Protein AF-A0A972KN71-F1 (afdb_monomer_lite)

Radius of gyration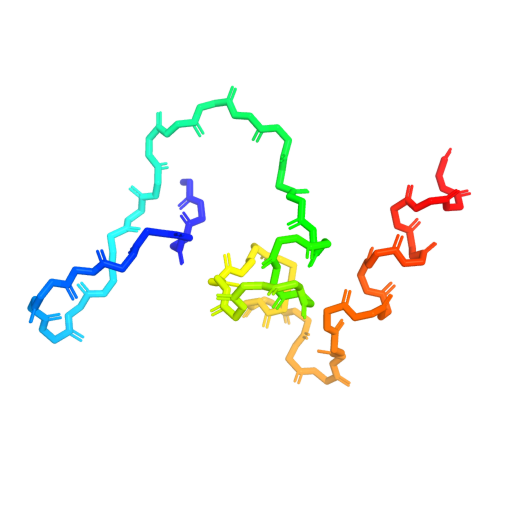: 11.27 Å; chains: 1; bounding box: 25×20×32 Å

Sequence (54 aa):
MPKIAKSINKYDIASHAFFPPSPEKTIKYDMPNACTQCHQDKDAKWAQEAMSKW

pLDDT: mean 92.19, std 3.56, range [83.06, 97.38]

Secondary structure (DSSP, 8-state):
----B--SSSSPBPP---S---HHHHHHH----SGGGT-TTS-HHHHHHHHHT-

Structure (mmCIF, N/CA/C/O backbone):
data_AF-A0A972KN71-F1
#
_entry.id   AF-A0A972KN71-F1
#
loop_
_atom_site.group_PDB
_atom_site.id
_atom_site.type_symbol
_atom_site.label_atom_id
_atom_site.label_alt_id
_atom_site.label_comp_id
_atom_site.label_asym_id
_atom_site.label_entity_id
_atom_site.label_seq_id
_at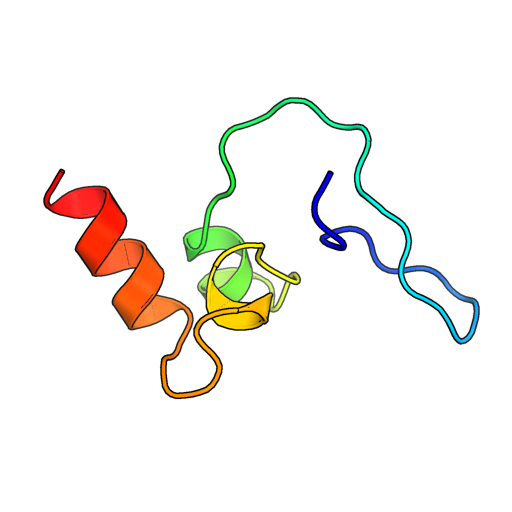om_site.pdbx_PDB_ins_code
_atom_site.Cartn_x
_atom_site.Cartn_y
_atom_site.Cartn_z
_atom_site.occupancy
_atom_site.B_iso_or_equiv
_atom_site.auth_seq_id
_atom_site.auth_comp_id
_atom_site.auth_asym_id
_atom_site.auth_atom_id
_atom_site.pdbx_PDB_model_num
ATOM 1 N N . MET A 1 1 ? 12.181 -7.470 4.171 1.00 83.06 1 MET A N 1
ATOM 2 C CA . MET A 1 1 ? 11.626 -6.097 4.125 1.00 83.06 1 MET A CA 1
ATOM 3 C C . MET A 1 1 ? 10.611 -6.006 2.988 1.00 83.06 1 MET A C 1
ATOM 5 O O . MET A 1 1 ? 10.747 -6.777 2.040 1.00 83.06 1 MET A O 1
ATOM 9 N N . PRO A 1 2 ? 9.575 -5.155 3.082 1.00 89.06 2 PRO A N 1
ATOM 10 C CA . PRO A 1 2 ? 8.477 -5.135 2.116 1.00 89.06 2 PRO A CA 1
ATOM 11 C C . PRO A 1 2 ? 8.899 -4.533 0.769 1.00 89.06 2 PRO A C 1
ATOM 13 O O . PRO A 1 2 ? 9.801 -3.691 0.699 1.00 89.06 2 PRO A O 1
ATOM 16 N N . LYS A 1 3 ? 8.236 -4.951 -0.315 1.00 90.25 3 LYS A N 1
ATOM 17 C CA . LYS A 1 3 ? 8.514 -4.468 -1.678 1.00 90.25 3 LYS A CA 1
ATOM 18 C C . LYS A 1 3 ? 7.835 -3.122 -1.927 1.00 90.25 3 LYS A C 1
ATOM 20 O O . LYS A 1 3 ? 6.861 -3.054 -2.666 1.00 90.25 3 LYS A O 1
ATOM 25 N N . ILE A 1 4 ? 8.290 -2.076 -1.238 1.00 90.06 4 ILE A N 1
ATOM 26 C CA . ILE A 1 4 ? 7.712 -0.723 -1.345 1.00 90.06 4 ILE A CA 1
ATOM 27 C C . ILE A 1 4 ? 8.534 0.234 -2.222 1.00 90.06 4 ILE A C 1
ATOM 29 O O . ILE A 1 4 ? 8.213 1.414 -2.322 1.00 90.06 4 ILE A O 1
ATOM 33 N N . ALA A 1 5 ? 9.596 -0.267 -2.860 1.00 87.69 5 ALA A N 1
ATOM 34 C CA . ALA A 1 5 ? 10.435 0.485 -3.785 1.00 87.69 5 ALA A CA 1
ATOM 35 C C . ALA A 1 5 ? 10.233 -0.029 -5.219 1.00 87.69 5 ALA A C 1
ATOM 37 O O . ALA A 1 5 ? 10.443 -1.214 -5.498 1.00 87.69 5 ALA A O 1
ATOM 38 N N . LYS A 1 6 ? 9.833 0.870 -6.125 1.00 86.56 6 LYS A N 1
ATOM 39 C CA . LYS A 1 6 ? 9.684 0.568 -7.553 1.00 86.56 6 LYS A CA 1
ATOM 40 C C . LYS A 1 6 ? 11.043 0.555 -8.250 1.00 86.56 6 LYS A C 1
ATOM 42 O O . LYS A 1 6 ? 11.881 1.417 -7.994 1.00 86.56 6 LYS A O 1
ATOM 47 N N . SER A 1 7 ? 11.246 -0.420 -9.132 1.00 87.19 7 SER A N 1
ATOM 48 C CA . SER 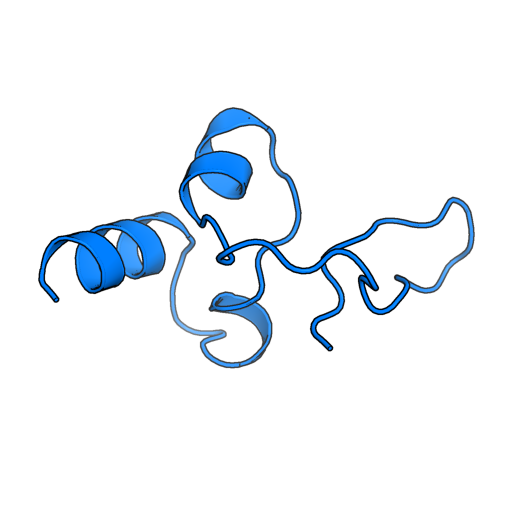A 1 7 ? 12.394 -0.474 -10.043 1.00 87.19 7 SER A CA 1
ATOM 49 C C . SER A 1 7 ? 11.958 -0.107 -11.458 1.00 87.19 7 SER A C 1
ATOM 51 O O . SER A 1 7 ? 10.794 -0.264 -11.808 1.00 87.19 7 SER A O 1
ATOM 53 N N . ILE A 1 8 ? 12.907 0.330 -12.288 1.00 89.19 8 ILE A N 1
ATOM 54 C CA . ILE A 1 8 ? 12.707 0.426 -13.742 1.00 89.19 8 ILE A CA 1
ATOM 55 C C . ILE A 1 8 ? 12.602 -0.960 -14.399 1.00 89.19 8 ILE A C 1
ATOM 57 O O . ILE A 1 8 ? 12.024 -1.114 -15.471 1.00 89.19 8 ILE A O 1
ATOM 61 N N . ASN A 1 9 ? 13.163 -1.982 -13.751 1.00 89.31 9 ASN A N 1
ATOM 62 C CA . ASN A 1 9 ? 13.077 -3.361 -14.209 1.00 89.31 9 ASN A CA 1
ATOM 63 C C . ASN A 1 9 ? 11.703 -3.963 -13.879 1.00 89.31 9 ASN A C 1
ATOM 65 O O . ASN A 1 9 ? 10.979 -3.466 -13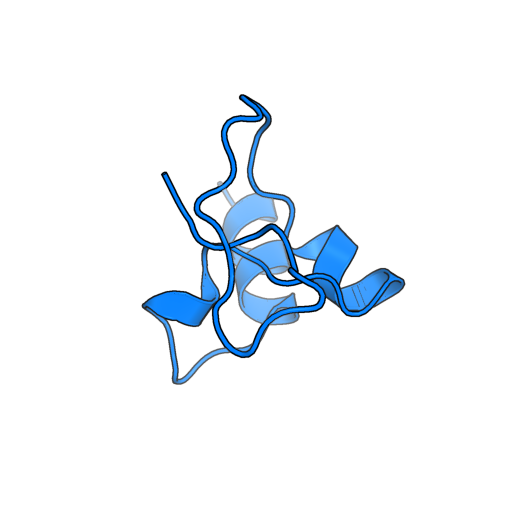.024 1.00 89.31 9 ASN A O 1
ATOM 69 N N . LYS A 1 10 ? 11.382 -5.111 -14.494 1.00 88.00 10 LYS A N 1
ATOM 70 C CA . LYS A 1 10 ? 10.118 -5.852 -14.288 1.00 88.00 10 LYS A CA 1
ATOM 71 C C . LYS A 1 10 ? 9.792 -6.169 -12.815 1.00 88.00 10 LYS A C 1
ATOM 73 O O . LYS A 1 10 ? 8.643 -6.462 -12.496 1.00 88.00 10 LYS A O 1
ATOM 78 N N . TYR A 1 11 ? 10.789 -6.172 -11.932 1.00 88.38 11 TYR A N 1
ATOM 79 C CA . TYR A 1 11 ? 10.651 -6.618 -10.550 1.00 88.38 11 TYR A CA 1
ATOM 80 C C . TYR A 1 11 ? 10.841 -5.470 -9.561 1.00 88.38 11 TYR A C 1
ATOM 82 O O . TYR A 1 11 ? 11.848 -4.765 -9.602 1.00 88.38 11 TYR A O 1
ATOM 90 N N . ASP A 1 12 ? 9.907 -5.355 -8.619 1.00 89.19 12 ASP A N 1
ATOM 91 C CA . ASP A 1 12 ? 10.025 -4.444 -7.482 1.00 89.19 12 ASP A CA 1
ATOM 92 C C . ASP A 1 12 ? 11.089 -4.924 -6.486 1.00 89.19 12 ASP A C 1
ATOM 94 O O . ASP A 1 12 ? 11.298 -6.128 -6.285 1.00 89.19 12 ASP A O 1
ATOM 98 N N . ILE A 1 13 ? 11.737 -3.965 -5.825 1.00 89.81 13 ILE A N 1
ATOM 99 C CA . ILE A 1 13 ? 12.855 -4.209 -4.912 1.00 89.81 13 ILE A CA 1
ATOM 100 C C . ILE A 1 13 ? 12.345 -4.154 -3.468 1.00 89.81 13 ILE A C 1
ATOM 102 O O . ILE A 1 13 ? 11.495 -3.333 -3.109 1.00 89.81 13 ILE A O 1
ATOM 106 N N . ALA A 1 14 ? 12.874 -5.031 -2.611 1.00 91.44 14 ALA A N 1
ATOM 107 C CA . ALA A 1 14 ? 12.645 -4.931 -1.175 1.00 91.44 14 ALA A CA 1
ATOM 108 C C . ALA A 1 14 ? 13.264 -3.627 -0.650 1.00 91.44 14 ALA A C 1
ATOM 110 O O . ALA A 1 14 ? 14.462 -3.385 -0.813 1.00 91.44 14 ALA A O 1
ATOM 111 N N . SER A 1 15 ? 12.449 -2.778 -0.026 1.00 90.00 15 SER A N 1
ATOM 112 C CA . SER A 1 15 ? 12.937 -1.522 0.540 1.00 90.00 15 SER A CA 1
ATOM 113 C C . SER A 1 15 ? 13.917 -1.803 1.669 1.00 90.00 15 SER A C 1
ATOM 115 O O . SER A 1 15 ? 13.599 -2.578 2.563 1.00 90.00 15 SER A O 1
ATOM 117 N N . HIS A 1 16 ? 15.072 -1.143 1.642 1.00 92.62 16 HIS A N 1
ATOM 118 C CA . HIS A 1 16 ? 16.058 -1.164 2.728 1.00 92.62 16 HIS A CA 1
ATOM 119 C C . HIS A 1 16 ? 15.981 0.080 3.617 1.00 92.62 16 HIS A C 1
ATOM 121 O O . HIS A 1 16 ? 16.816 0.283 4.492 1.00 92.62 16 HIS A O 1
ATOM 127 N N . ALA A 1 17 ? 14.986 0.935 3.393 1.00 87.25 17 ALA A N 1
ATOM 128 C CA . ALA A 1 17 ? 14.766 2.091 4.234 1.00 87.25 17 ALA A CA 1
ATOM 129 C C . ALA A 1 17 ? 13.982 1.687 5.490 1.00 87.25 17 ALA A C 1
ATOM 131 O O . ALA A 1 17 ? 12.947 1.021 5.407 1.00 87.25 17 ALA A O 1
ATOM 132 N N . PHE A 1 18 ? 14.482 2.104 6.651 1.00 89.94 18 PHE A N 1
ATOM 133 C CA . PHE A 1 18 ? 13.908 1.786 7.956 1.00 89.94 18 PHE A CA 1
ATOM 134 C C . PHE A 1 18 ? 13.048 2.949 8.448 1.00 89.94 18 PHE A C 1
ATOM 136 O O . PHE A 1 18 ? 13.447 3.725 9.310 1.00 89.94 18 PHE A O 1
ATOM 143 N N . PHE A 1 19 ? 11.863 3.085 7.863 1.00 87.69 19 PHE A N 1
ATOM 144 C CA . PHE A 1 19 ? 10.831 4.009 8.326 1.00 87.69 19 PHE A CA 1
ATOM 145 C C . PHE A 1 19 ? 9.499 3.266 8.487 1.00 87.69 19 PHE A C 1
ATOM 147 O O . PHE A 1 19 ? 9.294 2.246 7.819 1.00 87.69 19 PHE A O 1
ATOM 154 N N . PRO A 1 20 ? 8.578 3.757 9.338 1.00 87.75 20 PRO A N 1
ATOM 155 C CA . PRO A 1 20 ? 7.250 3.169 9.457 1.00 87.75 20 PRO A CA 1
ATOM 156 C C . PRO A 1 20 ? 6.542 3.139 8.093 1.00 87.75 20 PRO A C 1
ATOM 158 O O . PRO A 1 20 ? 6.483 4.177 7.423 1.00 87.75 20 PRO A O 1
ATOM 161 N N . PRO A 1 21 ? 6.009 1.987 7.646 1.00 87.06 21 PRO A N 1
ATOM 162 C CA . PRO A 1 21 ? 5.236 1.938 6.413 1.00 87.06 21 PRO A CA 1
ATOM 163 C C . PRO A 1 21 ? 4.023 2.865 6.551 1.00 87.06 21 PRO A C 1
ATOM 165 O O . PRO A 1 21 ? 3.241 2.729 7.484 1.00 87.06 21 PRO A O 1
ATOM 168 N N . SER A 1 22 ? 3.891 3.823 5.633 1.00 91.12 22 SER A N 1
ATOM 169 C CA . SER A 1 22 ? 2.835 4.840 5.654 1.00 91.12 22 SER A CA 1
ATOM 170 C C . SER A 1 22 ? 1.853 4.580 4.508 1.00 91.12 22 SER A C 1
ATOM 172 O O . SER A 1 22 ? 2.205 4.832 3.351 1.00 91.12 22 SER A O 1
ATOM 174 N N . PRO A 1 23 ? 0.640 4.070 4.799 1.00 94.44 23 PRO A N 1
ATOM 175 C CA . PRO A 1 23 ? -0.405 3.885 3.792 1.00 94.44 23 PRO A CA 1
ATOM 176 C C . PRO A 1 23 ? -0.856 5.207 3.158 1.00 94.44 23 PRO A C 1
ATOM 178 O O . PRO A 1 23 ? -1.193 5.236 1.977 1.00 94.44 23 PRO A O 1
ATOM 181 N N . GLU A 1 24 ? -0.776 6.320 3.895 1.00 95.06 24 GLU A N 1
ATOM 182 C CA . GLU A 1 24 ? -1.035 7.672 3.384 1.00 95.06 24 GLU A CA 1
ATOM 183 C C . GLU A 1 24 ? -0.241 7.993 2.109 1.00 95.06 24 GLU A C 1
ATOM 185 O O . GLU A 1 24 ? -0.776 8.592 1.175 1.00 95.06 24 GLU A O 1
ATOM 190 N N . LYS A 1 25 ? 1.023 7.553 2.018 1.00 93.88 25 LYS A N 1
ATOM 191 C CA . LYS A 1 25 ? 1.842 7.775 0.815 1.00 93.88 25 LYS A CA 1
ATOM 192 C C . LYS A 1 25 ? 1.280 7.063 -0.415 1.00 93.88 25 LYS A C 1
ATOM 194 O O . LYS A 1 25 ? 1.430 7.585 -1.516 1.00 93.88 25 LYS A O 1
ATOM 199 N N . THR A 1 26 ? 0.613 5.920 -0.247 1.00 95.00 26 THR A N 1
ATOM 200 C CA . THR A 1 26 ? -0.132 5.290 -1.346 1.00 95.00 26 THR A CA 1
ATOM 201 C C . THR A 1 26 ? -1.307 6.156 -1.763 1.00 95.00 26 THR A C 1
ATOM 203 O O . THR A 1 26 ? -1.482 6.406 -2.944 1.00 95.00 26 THR A O 1
ATOM 206 N N . ILE A 1 27 ? -2.075 6.677 -0.807 1.00 95.94 27 ILE A N 1
ATOM 207 C CA . ILE A 1 27 ? -3.255 7.503 -1.103 1.00 95.94 27 ILE A CA 1
ATOM 208 C C . ILE A 1 27 ? -2.858 8.784 -1.850 1.00 95.94 27 ILE A C 1
ATOM 210 O O . ILE A 1 27 ? -3.526 9.185 -2.798 1.00 95.94 27 ILE A O 1
ATOM 214 N N . LYS A 1 28 ? -1.768 9.433 -1.428 1.00 96.56 28 LYS A N 1
ATOM 215 C CA . LYS A 1 28 ? -1.357 10.738 -1.958 1.00 96.56 28 LYS A CA 1
ATOM 216 C C . LYS A 1 28 ? -0.530 10.655 -3.241 1.00 96.56 28 LYS A C 1
ATOM 218 O O . LYS A 1 28 ? -0.605 11.561 -4.066 1.00 96.56 28 LYS A O 1
ATOM 223 N N . TYR A 1 29 ? 0.293 9.618 -3.380 1.00 94.50 29 TYR A N 1
ATOM 224 C CA . TYR A 1 29 ? 1.320 9.546 -4.424 1.00 94.50 29 TYR A CA 1
ATOM 225 C C . TYR A 1 29 ? 1.306 8.233 -5.212 1.00 94.50 29 TYR A C 1
ATOM 227 O O . TYR A 1 29 ? 2.235 7.993 -5.977 1.00 94.50 29 TYR A O 1
ATOM 235 N N . ASP A 1 30 ? 0.319 7.363 -4.983 1.00 91.25 30 ASP A N 1
ATOM 236 C CA . ASP A 1 30 ? 0.230 6.024 -5.583 1.00 91.25 30 ASP A CA 1
ATOM 237 C C . ASP A 1 30 ? 1.497 5.171 -5.364 1.00 91.25 30 ASP A C 1
ATOM 239 O O . ASP A 1 30 ? 1.855 4.276 -6.131 1.00 91.25 30 ASP A O 1
ATOM 243 N N . MET A 1 31 ? 2.228 5.455 -4.280 1.00 90.94 31 MET A N 1
ATOM 244 C CA . MET A 1 31 ? 3.390 4.661 -3.904 1.00 90.94 31 MET A CA 1
ATOM 245 C C . MET A 1 31 ? 2.940 3.282 -3.414 1.00 90.94 31 MET A C 1
ATOM 247 O O . MET A 1 31 ? 1.945 3.183 -2.699 1.00 90.94 31 MET A O 1
ATOM 251 N N . PRO A 1 32 ? 3.695 2.209 -3.675 1.00 91.75 32 PRO A N 1
ATOM 252 C CA . PRO A 1 32 ? 3.428 0.917 -3.056 1.00 91.75 32 PRO A CA 1
ATOM 253 C C . PRO A 1 32 ? 3.465 0.994 -1.526 1.00 91.75 32 PRO A C 1
ATOM 255 O O . PRO A 1 32 ? 4.378 1.590 -0.954 1.00 91.75 32 PRO A O 1
ATOM 258 N N . ASN A 1 33 ? 2.522 0.333 -0.855 1.00 92.88 33 ASN A N 1
ATOM 259 C CA . ASN A 1 33 ? 2.569 0.128 0.595 1.00 92.88 33 ASN A CA 1
ATOM 260 C C . ASN A 1 33 ? 2.843 -1.337 0.947 1.00 92.88 33 ASN A C 1
ATOM 262 O O . ASN A 1 33 ? 2.776 -2.232 0.105 1.00 92.88 33 ASN A O 1
ATOM 266 N N . ALA A 1 34 ? 3.183 -1.561 2.216 1.00 94.38 34 ALA A N 1
ATOM 267 C CA . ALA A 1 34 ? 3.481 -2.880 2.759 1.00 94.38 34 ALA A CA 1
ATOM 268 C C . ALA A 1 34 ? 2.222 -3.659 3.186 1.00 94.38 34 ALA A C 1
ATOM 270 O O . ALA A 1 34 ? 2.245 -4.886 3.201 1.00 94.38 34 ALA A O 1
ATOM 271 N N . CYS A 1 35 ? 1.138 -2.965 3.536 1.00 95.00 35 CYS A N 1
ATOM 272 C CA . CYS A 1 35 ? -0.052 -3.534 4.170 1.00 95.00 35 CYS A CA 1
ATOM 273 C C . CYS A 1 35 ? -0.877 -4.379 3.187 1.00 95.00 35 CYS A C 1
ATOM 275 O O . CYS A 1 35 ? -1.191 -5.539 3.458 1.00 95.00 35 CYS A O 1
ATOM 277 N N . THR A 1 36 ? -1.176 -3.823 2.012 1.00 93.50 36 THR A N 1
ATOM 278 C CA . THR A 1 36 ? -2.027 -4.452 0.990 1.00 93.50 36 THR A CA 1
ATOM 279 C C . THR A 1 36 ? -1.283 -5.487 0.139 1.00 93.50 36 THR A C 1
ATOM 281 O O . THR A 1 36 ? -1.862 -6.066 -0.773 1.00 93.50 36 THR A O 1
ATOM 284 N N . GLN A 1 37 ? -0.009 -5.776 0.445 1.00 90.81 37 GLN A N 1
ATOM 285 C CA . GLN A 1 37 ? 0.714 -6.909 -0.157 1.00 90.81 37 GLN A CA 1
ATOM 286 C C . GLN A 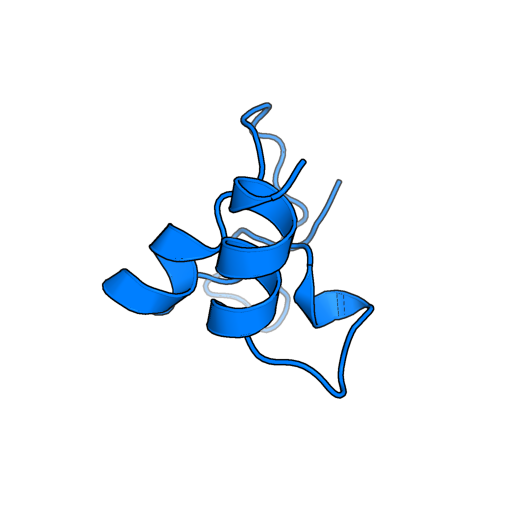1 37 ? 0.174 -8.249 0.360 1.00 90.81 37 GLN A C 1
ATOM 288 O O . GLN A 1 37 ? 0.069 -9.211 -0.403 1.00 90.81 37 GLN A O 1
ATOM 293 N N . CYS A 1 38 ? -0.189 -8.293 1.647 1.00 94.62 38 CYS A N 1
ATOM 294 C CA . CYS A 1 38 ? -0.799 -9.458 2.290 1.00 94.62 38 CYS A CA 1
ATOM 295 C C . CYS A 1 38 ? -2.322 -9.307 2.424 1.00 94.62 38 CYS A C 1
ATOM 297 O O . CYS A 1 38 ? -3.050 -10.266 2.193 1.00 94.62 38 CYS A O 1
ATOM 299 N N . HIS A 1 39 ? -2.817 -8.112 2.762 1.00 95.75 39 HIS A N 1
ATOM 300 C CA . HIS A 1 39 ? -4.253 -7.828 2.871 1.00 95.75 39 HIS A CA 1
ATOM 301 C C . HIS A 1 39 ? -4.835 -7.422 1.514 1.00 95.75 39 HIS A C 1
ATOM 303 O O . HIS A 1 39 ? -5.128 -6.254 1.274 1.00 95.75 39 HIS A O 1
ATOM 309 N N . GLN A 1 40 ? -4.935 -8.393 0.608 1.00 95.56 40 GLN A N 1
ATOM 310 C CA . GLN A 1 40 ? -5.286 -8.170 -0.801 1.00 95.56 40 GLN A CA 1
ATOM 311 C C . GLN A 1 40 ? -6.767 -7.826 -1.023 1.00 95.56 40 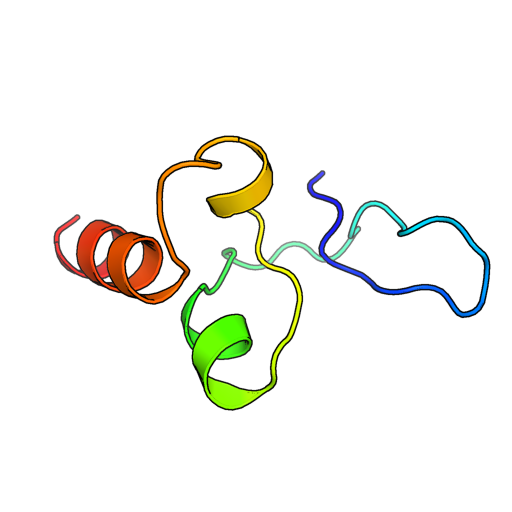GLN A C 1
ATOM 313 O O . GLN A 1 40 ? -7.130 -7.317 -2.078 1.00 95.56 40 GLN A O 1
ATOM 318 N N . ASP A 1 41 ? -7.619 -8.081 -0.031 1.00 97.38 41 ASP A N 1
ATOM 319 C CA . ASP A 1 41 ? -9.046 -7.751 -0.022 1.00 97.38 41 ASP A CA 1
ATOM 320 C C . ASP A 1 41 ? -9.331 -6.318 0.463 1.00 97.38 41 ASP A C 1
ATOM 322 O O . ASP A 1 41 ? -10.491 -5.921 0.573 1.00 97.38 41 ASP A O 1
ATOM 326 N N . LYS A 1 42 ? -8.288 -5.550 0.802 1.00 97.06 42 LYS A N 1
ATOM 327 C CA . LYS A 1 42 ? -8.404 -4.238 1.446 1.00 97.06 42 LYS A CA 1
ATOM 328 C C . LYS A 1 42 ? -7.585 -3.187 0.715 1.00 97.06 42 LYS A C 1
ATOM 330 O O . LYS A 1 42 ? -6.578 -3.488 0.079 1.00 97.06 42 LYS A O 1
ATOM 335 N N . ASP A 1 43 ? -8.014 -1.938 0.838 1.00 96.75 43 ASP A N 1
ATOM 336 C CA . ASP A 1 43 ? -7.352 -0.801 0.209 1.00 96.75 43 ASP A CA 1
ATOM 337 C C . ASP A 1 43 ? -6.386 -0.071 1.165 1.00 96.75 43 ASP A C 1
ATOM 339 O O . ASP A 1 43 ? -6.268 -0.365 2.361 1.00 96.75 43 ASP A O 1
ATOM 343 N N . ALA A 1 44 ? -5.649 0.900 0.619 1.00 96.25 44 ALA A N 1
ATOM 344 C CA . ALA A 1 44 ? -4.708 1.704 1.396 1.00 96.25 44 ALA A CA 1
ATOM 345 C C . ALA A 1 44 ? -5.406 2.597 2.437 1.00 96.25 44 ALA A C 1
ATOM 347 O O . ALA A 1 44 ? -4.804 2.927 3.461 1.00 96.25 44 ALA A O 1
ATOM 348 N N . LYS A 1 45 ? -6.672 2.973 2.204 1.00 96.88 45 LYS A N 1
ATOM 349 C CA . LYS A 1 45 ? -7.450 3.795 3.134 1.00 96.88 45 LYS A CA 1
ATOM 350 C C . LYS A 1 45 ? -7.805 3.007 4.389 1.00 96.88 45 LYS A C 1
ATOM 352 O O . LYS A 1 45 ? -7.584 3.501 5.491 1.00 96.88 45 LYS A O 1
ATOM 357 N N . TRP A 1 46 ? -8.245 1.762 4.234 1.00 97.31 46 TRP A N 1
ATOM 358 C CA . TRP A 1 46 ? -8.435 0.833 5.340 1.00 97.31 46 TRP A CA 1
ATOM 359 C C . TRP A 1 46 ? -7.156 0.690 6.170 1.00 97.31 46 TRP A C 1
ATOM 361 O O . TRP A 1 46 ? -7.206 0.789 7.395 1.00 97.31 46 TRP A O 1
ATOM 371 N N . ALA A 1 47 ? -6.006 0.503 5.516 1.00 96.81 47 ALA A N 1
ATOM 372 C CA . ALA A 1 47 ? -4.735 0.360 6.220 1.00 96.81 47 ALA A CA 1
ATOM 373 C C . ALA A 1 47 ? -4.375 1.633 7.006 1.00 96.81 47 ALA A C 1
ATOM 375 O O . ALA A 1 47 ? -3.911 1.541 8.142 1.00 96.81 47 ALA A O 1
ATOM 376 N N . GLN A 1 48 ? -4.628 2.815 6.432 1.00 96.12 48 GLN A N 1
ATOM 377 C CA . GLN A 1 48 ? -4.429 4.089 7.121 1.00 96.12 48 GLN A CA 1
ATOM 378 C C . GLN A 1 48 ? -5.331 4.210 8.354 1.00 96.12 48 GLN A C 1
ATOM 380 O O . GLN A 1 48 ? -4.853 4.551 9.431 1.00 96.12 48 GLN A O 1
ATOM 385 N N . GLU A 1 49 ? -6.620 3.903 8.217 1.00 96.25 49 GLU A N 1
ATOM 386 C CA . GLU A 1 49 ? -7.576 3.965 9.325 1.00 96.25 49 GLU A CA 1
ATOM 387 C C . GLU A 1 49 ? -7.252 2.956 10.431 1.00 96.25 49 GLU A C 1
ATOM 389 O O . GLU A 1 49 ? -7.392 3.281 11.608 1.00 96.25 49 GLU A O 1
ATOM 394 N N . ALA A 1 50 ? -6.812 1.747 10.073 1.00 95.00 50 ALA A N 1
ATOM 395 C CA . ALA A 1 50 ? -6.385 0.734 11.033 1.00 95.00 50 ALA A CA 1
ATOM 396 C C . ALA A 1 50 ? -5.163 1.208 11.832 1.00 95.00 50 ALA A C 1
ATOM 398 O O . ALA A 1 50 ? -5.174 1.133 13.057 1.00 95.00 50 ALA A O 1
ATOM 399 N N . MET A 1 51 ? -4.156 1.765 11.148 1.00 93.25 51 MET A N 1
ATOM 400 C CA . MET A 1 51 ? -2.971 2.342 11.787 1.00 93.25 51 MET A CA 1
ATOM 401 C C . MET A 1 51 ? -3.302 3.541 12.682 1.00 93.25 51 MET A C 1
ATOM 403 O O . MET A 1 51 ? -2.675 3.707 13.718 1.00 93.25 51 MET A O 1
ATOM 407 N N . SER A 1 52 ? -4.274 4.375 12.303 1.00 92.94 52 SER A N 1
ATOM 408 C CA . SER A 1 52 ? -4.697 5.535 13.099 1.00 92.94 52 SER A CA 1
ATOM 409 C C . SER A 1 52 ? -5.536 5.179 14.333 1.00 92.94 52 SER A C 1
ATOM 411 O O . SER A 1 52 ? -5.734 6.040 15.185 1.00 92.94 52 SER A O 1
ATOM 413 N N . LYS A 1 53 ? -6.071 3.954 14.413 1.00 94.31 53 LYS A N 1
ATOM 414 C CA . LYS A 1 53 ? -6.870 3.460 15.550 1.00 94.31 53 LYS A CA 1
ATOM 415 C C . LYS A 1 53 ? -6.051 2.675 16.580 1.00 94.31 53 LYS A C 1
ATOM 417 O O . LYS A 1 53 ? -6.604 2.331 17.622 1.00 94.31 53 LYS A O 1
ATOM 422 N N . TRP A 1 54 ? -4.805 2.339 16.257 1.00 87.25 54 TRP A N 1
ATOM 423 C CA . TRP A 1 54 ? -3.848 1.706 17.166 1.00 87.25 54 TRP A CA 1
ATOM 424 C C . TRP A 1 54 ? -3.242 2.727 18.124 1.00 87.25 54 TRP A C 1
ATOM 426 O O . TRP A 1 54 ? -3.078 2.357 19.306 1.00 87.25 54 TRP A O 1
#

Foldseek 3Di:
DAQQADDPDPDGDDDPDPDPFQLVCCVPPVTDTRPCVPVVVDHSVVVNVVVVVD